Protein AF-A0A455U2W7-F1 (afdb_monomer)

Organism: NCBI:txid115553

Mean predicted aligned error: 13.57 Å

pLDDT: mean 71.8, std 18.6, range [34.0, 97.88]

Secondary structure (DSSP, 8-state):
-------S-SSSSSS-HHHHHHHHH---TTTHHHHHHHHHHHHHH-TT--HHHHHHHTT----S-PPPHHHHHHHHHHHHHHHHHHHTTT-HHHHHHHHT--HHHHHHHHHHHT--SGGGTSS---

Nearest PDB structures (foldseek):
  5ds9-assembly1_A  TM=7.304E-01  e=3.162E-01  Escherichia coli K-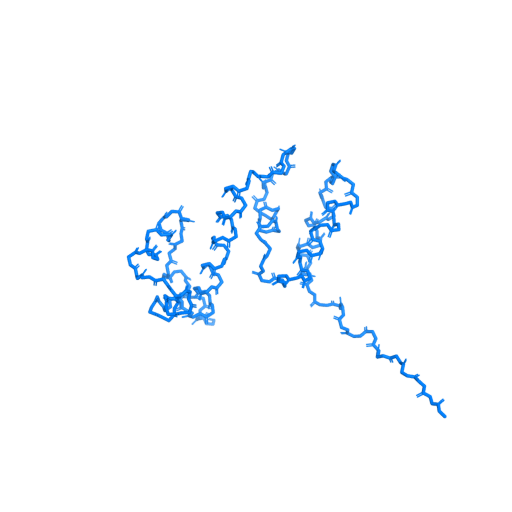12
  5ds9-assembly1_B  TM=7.246E-01  e=4.616E-01  Escherichia coli K-12
  2m8g-assembly1_X  TM=7.605E-01  e=6.737E-01  Aquifex aeolicus VF5
  6m10-assembly3_D  TM=7.295E-01  e=1.038E+00  Pseudomonas aeruginosa PAO1
  6m10-assembly1_A  TM=6.510E-01  e=1.599E+00  Pseudomonas aeruginosa PAO1

Solvent-accessible surface area (backbone atoms only — not comparable to full-atom values): 7839 Å² total; per-residue (Å²): 140,86,84,87,79,87,77,93,76,88,80,86,81,71,76,55,75,68,58,52,50,54,63,70,72,52,83,57,92,70,45,73,61,50,57,46,54,51,50,52,46,40,69,75,56,32,84,86,56,44,53,63,57,51,40,52,74,70,65,50,76,85,80,83,64,82,68,52,70,72,54,48,53,50,42,49,49,46,45,55,51,53,50,37,30,54,76,46,46,26,39,60,72,57,33,28,61,72,73,73,45,58,65,67,62,50,53,55,49,28,62,74,66,75,53,63,52,65,68,33,50,65,80,76,68,137

Sequence (126 aa):
MPSSLPTAAGWKLLLDSPAIAALLAHDWPGNVRELRNLAERYVLLGAAFDYRLDALLEGANADTEEPTLPRQVELFEKSLISQSLARYHGRVTDVCRHLGIPRKTFYDKLKKHGLNADDYRHSSEP

Structure (mmCIF, N/CA/C/O backbone):
data_AF-A0A455U2W7-F1
#
_entry.id   AF-A0A455U2W7-F1
#
loop_
_atom_site.group_PDB
_atom_site.id
_atom_site.type_symbol
_atom_site.label_atom_id
_atom_site.label_alt_id
_atom_site.label_comp_id
_atom_site.label_asym_id
_atom_site.label_entity_id
_atom_site.label_seq_id
_atom_site.pdbx_PDB_ins_code
_atom_site.Cartn_x
_atom_site.Cartn_y
_atom_site.Cartn_z
_atom_site.occupancy
_atom_site.B_iso_or_equiv
_atom_site.auth_seq_id
_atom_site.auth_comp_id
_atom_site.auth_asym_id
_atom_site.auth_atom_id
_atom_site.pdbx_PDB_model_num
ATOM 1 N N . MET A 1 1 ? 25.877 -46.424 3.056 1.00 41.41 1 MET A N 1
ATOM 2 C CA . MET A 1 1 ? 25.763 -44.961 3.226 1.00 41.41 1 MET A CA 1
ATOM 3 C C . MET A 1 1 ? 25.307 -44.352 1.909 1.00 41.41 1 MET A C 1
ATOM 5 O O . MET A 1 1 ? 26.137 -44.273 1.014 1.00 41.41 1 MET A O 1
ATOM 9 N N . PRO A 1 2 ? 24.031 -43.975 1.732 1.00 41.41 2 PRO A N 1
ATOM 10 C CA . PRO A 1 2 ? 23.639 -43.126 0.616 1.00 41.41 2 PRO A CA 1
ATOM 11 C C . PRO A 1 2 ? 23.319 -41.711 1.114 1.00 41.41 2 PRO A C 1
ATOM 13 O O . PRO A 1 2 ? 22.423 -41.510 1.931 1.00 41.41 2 PRO A O 1
ATOM 16 N N . SER A 1 3 ? 24.106 -40.752 0.628 1.00 44.91 3 SER A N 1
ATOM 17 C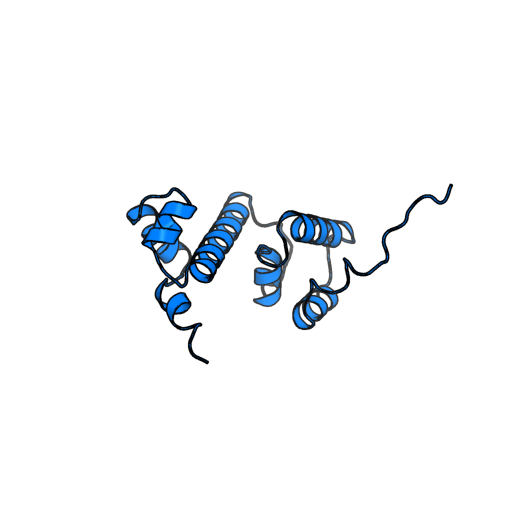 CA . SER A 1 3 ? 23.902 -39.313 0.795 1.00 44.91 3 SER A CA 1
ATOM 18 C C . SER A 1 3 ? 22.825 -38.807 -0.167 1.00 44.91 3 SER A C 1
ATOM 20 O O . SER A 1 3 ? 22.740 -39.250 -1.311 1.00 44.91 3 SER A O 1
ATOM 22 N N . SER A 1 4 ? 22.035 -37.865 0.338 1.00 53.34 4 SER A N 1
ATOM 23 C CA . SER A 1 4 ? 20.885 -37.176 -0.243 1.00 53.34 4 SER A CA 1
ATOM 24 C C . SER A 1 4 ? 21.115 -36.473 -1.581 1.00 53.34 4 SER A C 1
ATOM 26 O O . SER A 1 4 ? 22.148 -35.839 -1.772 1.00 53.34 4 SER A O 1
ATOM 28 N N . LEU A 1 5 ? 20.048 -36.410 -2.386 1.00 43.69 5 LEU A N 1
ATOM 29 C CA . LEU A 1 5 ? 19.589 -35.184 -3.053 1.00 43.69 5 LEU A CA 1
ATOM 30 C C . LEU A 1 5 ? 18.044 -35.164 -3.029 1.00 43.69 5 LEU A C 1
ATOM 32 O O . LEU A 1 5 ? 17.438 -36.185 -3.356 1.00 43.69 5 LEU A O 1
ATOM 36 N N . PRO A 1 6 ? 17.381 -34.057 -2.641 1.00 43.28 6 PRO A N 1
ATOM 37 C CA . PRO A 1 6 ? 15.933 -33.953 -2.740 1.00 43.28 6 PRO A CA 1
ATOM 38 C C . PRO A 1 6 ? 15.521 -33.684 -4.194 1.00 43.28 6 PRO A C 1
ATOM 40 O O . PRO A 1 6 ? 16.048 -32.801 -4.870 1.00 43.28 6 PRO A O 1
ATOM 43 N N . THR A 1 7 ? 14.574 -34.490 -4.662 1.00 45.81 7 THR A N 1
ATOM 44 C CA . THR A 1 7 ? 13.985 -34.483 -6.001 1.00 45.81 7 THR A CA 1
ATOM 45 C C . THR A 1 7 ? 13.421 -33.114 -6.388 1.00 45.81 7 THR A C 1
ATOM 47 O O . THR A 1 7 ? 12.747 -32.444 -5.609 1.00 45.81 7 THR A O 1
ATOM 50 N N . ALA A 1 8 ? 13.687 -32.746 -7.640 1.00 43.50 8 ALA A N 1
ATOM 51 C CA . ALA A 1 8 ? 13.419 -31.498 -8.348 1.00 43.50 8 ALA A CA 1
ATOM 52 C C . ALA A 1 8 ? 11.930 -31.081 -8.484 1.00 43.50 8 ALA A C 1
ATOM 54 O O . ALA A 1 8 ? 11.484 -30.749 -9.579 1.00 43.50 8 ALA A O 1
ATOM 55 N N . ALA A 1 9 ? 11.158 -31.058 -7.395 1.00 45.03 9 ALA A N 1
ATOM 56 C CA . ALA A 1 9 ? 9.741 -30.666 -7.389 1.00 45.03 9 ALA A CA 1
ATOM 57 C C . ALA A 1 9 ? 9.470 -29.257 -6.809 1.00 45.03 9 ALA A C 1
ATOM 59 O O . ALA A 1 9 ? 8.318 -28.847 -6.731 1.00 45.03 9 ALA A O 1
ATOM 60 N N . GLY A 1 10 ? 10.505 -28.507 -6.409 1.00 41.94 10 GLY A N 1
ATOM 61 C CA . GLY A 1 10 ? 10.351 -27.243 -5.665 1.00 41.94 10 GLY A CA 1
ATOM 62 C C . GLY A 1 10 ? 10.401 -25.937 -6.471 1.00 41.94 10 GLY A C 1
ATOM 63 O O . GLY A 1 10 ? 10.238 -24.877 -5.885 1.00 41.94 10 GLY A O 1
ATOM 64 N N . TRP A 1 11 ? 10.644 -25.978 -7.784 1.00 43.91 11 TRP A N 1
ATOM 65 C CA . TRP A 1 11 ? 10.907 -24.776 -8.603 1.00 43.91 11 TRP A CA 1
ATOM 66 C C . TRP A 1 11 ? 9.926 -24.590 -9.769 1.00 43.91 11 TRP A C 1
ATOM 68 O O . TRP A 1 11 ? 10.048 -23.640 -10.534 1.00 43.91 11 TRP A O 1
ATOM 78 N N . LYS A 1 12 ? 8.944 -25.490 -9.922 1.00 44.62 12 LYS A N 1
ATOM 79 C CA . LYS A 1 12 ? 8.099 -25.549 -11.125 1.00 44.62 12 LYS A CA 1
ATOM 80 C C . LYS A 1 12 ? 6.890 -24.600 -11.119 1.00 44.62 12 LYS A C 1
ATOM 82 O O . LYS A 1 12 ? 6.238 -24.474 -12.146 1.00 44.62 12 LYS A O 1
ATOM 87 N N . LEU A 1 13 ? 6.560 -23.943 -10.011 1.00 52.69 13 LEU A N 1
ATOM 88 C CA . LEU A 1 13 ? 5.286 -23.225 -9.870 1.00 52.69 13 LEU A CA 1
ATOM 89 C C . LEU A 1 13 ? 5.470 -21.939 -9.075 1.00 52.69 13 LEU A C 1
ATOM 91 O O . LEU A 1 13 ? 5.198 -21.907 -7.881 1.00 52.69 13 LEU A O 1
ATOM 95 N N . LEU A 1 14 ? 5.967 -20.895 -9.724 1.00 54.03 14 LEU A N 1
ATOM 96 C CA . LEU A 1 14 ? 6.039 -19.577 -9.095 1.00 54.03 14 LEU A CA 1
ATOM 97 C C . LEU A 1 14 ? 5.644 -18.473 -10.089 1.00 54.03 14 LEU A C 1
ATOM 99 O O . LEU A 1 14 ? 4.881 -17.581 -9.736 1.00 54.03 14 LEU A O 1
ATOM 103 N N . LEU A 1 15 ? 6.063 -18.570 -11.352 1.00 56.38 15 LEU A N 1
ATOM 104 C CA . LEU A 1 15 ? 5.690 -17.603 -12.387 1.00 56.38 15 LEU A CA 1
ATOM 105 C C . LEU A 1 15 ? 4.537 -18.144 -13.240 1.00 56.38 15 LEU A C 1
ATOM 107 O O . LEU A 1 15 ? 4.708 -19.128 -13.961 1.00 56.38 15 LEU A O 1
ATOM 111 N N . ASP A 1 16 ? 3.378 -17.494 -13.175 1.00 62.72 16 ASP A N 1
ATOM 112 C CA . ASP A 1 16 ? 2.254 -17.795 -14.062 1.00 62.72 16 ASP A CA 1
ATOM 113 C C . ASP A 1 16 ? 2.594 -17.409 -15.517 1.00 62.72 16 ASP A C 1
ATOM 115 O O . ASP A 1 16 ? 3.416 -16.526 -15.778 1.00 62.72 16 ASP A O 1
ATOM 119 N N . SER A 1 17 ? 1.935 -18.044 -16.494 1.00 65.38 17 SER A N 1
ATOM 120 C CA . SER A 1 17 ? 2.167 -17.814 -17.933 1.00 65.38 17 SER A CA 1
ATOM 121 C C . SER A 1 17 ? 2.237 -16.336 -18.385 1.00 65.38 17 SER A C 1
ATOM 123 O O . SER A 1 17 ? 3.078 -16.049 -19.241 1.00 65.38 17 SER A O 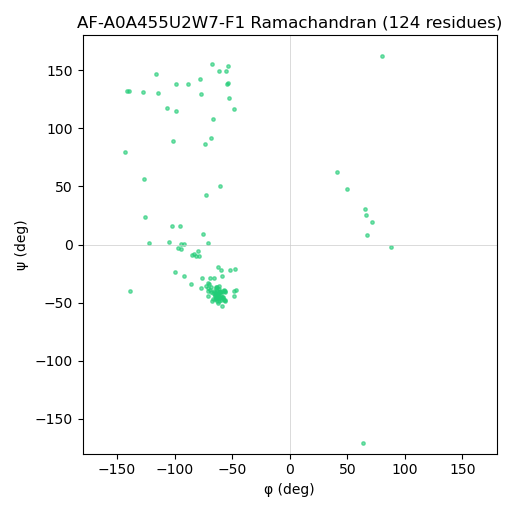1
ATOM 125 N N . PRO A 1 18 ? 1.421 -15.386 -17.873 1.00 64.50 18 PRO A N 1
ATOM 126 C CA . PRO A 1 18 ? 1.531 -13.976 -18.262 1.00 64.50 18 PRO A CA 1
ATOM 127 C C . PRO A 1 18 ? 2.803 -13.295 -17.737 1.00 64.50 18 PRO A C 1
ATOM 129 O O . PRO A 1 18 ? 3.387 -12.477 -18.445 1.00 64.50 18 PRO A O 1
ATOM 132 N N . ALA A 1 19 ? 3.284 -13.667 -16.546 1.00 64.75 19 ALA A N 1
ATOM 133 C CA . ALA A 1 19 ? 4.532 -13.136 -15.999 1.00 64.75 19 ALA A CA 1
ATOM 134 C C . ALA A 1 19 ? 5.732 -13.581 -16.847 1.00 64.75 19 ALA A C 1
ATOM 136 O O . ALA A 1 19 ? 6.615 -12.783 -17.151 1.00 64.75 19 ALA A O 1
ATOM 137 N N . ILE A 1 20 ? 5.730 -14.838 -17.301 1.00 71.75 20 ILE A N 1
ATOM 138 C CA . ILE A 1 20 ? 6.763 -15.358 -18.208 1.00 71.75 20 ILE A CA 1
ATOM 139 C C . ILE A 1 20 ? 6.740 -14.605 -19.544 1.00 71.75 20 ILE A C 1
ATOM 141 O O . ILE A 1 20 ? 7.796 -14.227 -20.046 1.00 71.75 20 ILE A O 1
ATOM 145 N N . ALA A 1 21 ? 5.557 -14.352 -20.108 1.00 70.44 21 ALA A N 1
ATOM 146 C CA . ALA A 1 21 ? 5.427 -13.606 -21.358 1.00 70.44 21 ALA A CA 1
ATOM 147 C C . ALA A 1 21 ? 5.962 -12.168 -21.234 1.00 70.44 21 ALA A C 1
ATOM 149 O O . ALA A 1 21 ? 6.684 -11.715 -22.119 1.00 70.44 21 ALA A O 1
ATOM 150 N N . ALA A 1 22 ? 5.680 -11.483 -20.121 1.00 69.38 22 ALA A N 1
ATOM 151 C CA . ALA A 1 22 ? 6.199 -10.142 -19.851 1.00 69.38 22 ALA A CA 1
ATOM 152 C C . ALA A 1 22 ? 7.731 -10.125 -19.696 1.00 69.38 22 ALA A C 1
ATOM 154 O O . ALA A 1 22 ? 8.395 -9.250 -20.244 1.00 69.38 22 ALA A O 1
ATOM 155 N N . LE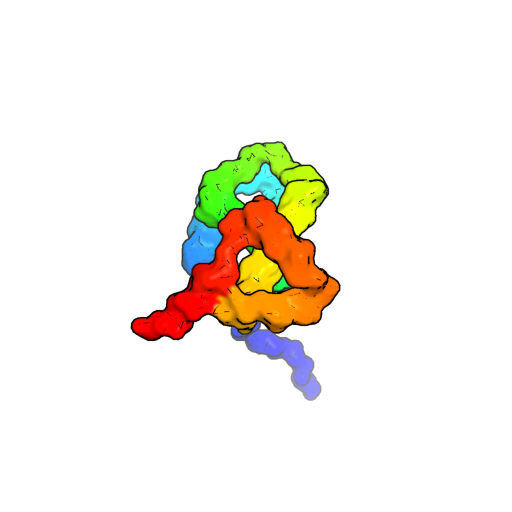U A 1 23 ? 8.308 -11.123 -19.014 1.00 71.31 23 LEU A N 1
ATOM 156 C CA . LEU A 1 23 ? 9.764 -11.262 -18.878 1.00 71.31 23 LEU A CA 1
ATOM 157 C C . LEU A 1 23 ? 10.455 -11.520 -20.226 1.00 71.31 23 LEU A C 1
ATOM 159 O O . LEU A 1 23 ? 11.557 -11.024 -20.451 1.00 71.31 23 LEU A O 1
ATOM 163 N N . LEU A 1 24 ? 9.827 -12.299 -21.113 1.00 74.56 24 LEU A N 1
ATOM 164 C CA . LEU A 1 24 ? 10.358 -12.609 -22.445 1.00 74.56 24 LEU A CA 1
ATOM 165 C C . LEU A 1 24 ? 10.212 -11.450 -23.437 1.00 74.56 24 LEU A C 1
ATOM 167 O O . LEU A 1 24 ? 11.014 -11.348 -24.359 1.00 74.56 24 LEU A O 1
ATOM 171 N N . ALA A 1 25 ? 9.194 -10.606 -23.267 1.00 71.75 25 ALA A N 1
ATOM 172 C CA . ALA A 1 25 ? 8.932 -9.456 -24.130 1.00 71.75 25 ALA A CA 1
ATOM 173 C C . ALA A 1 25 ? 9.765 -8.214 -23.768 1.00 71.75 25 ALA A C 1
ATOM 175 O O . ALA A 1 25 ? 9.718 -7.225 -24.493 1.00 71.75 25 ALA A O 1
ATOM 176 N N . HIS A 1 26 ? 10.492 -8.240 -22.648 1.00 66.31 26 HIS A N 1
ATOM 177 C CA . HIS A 1 26 ? 11.301 -7.113 -22.202 1.00 66.31 26 HIS A CA 1
ATOM 178 C C . HIS A 1 26 ? 12.718 -7.157 -22.793 1.00 66.31 26 HIS A C 1
ATOM 180 O O . HIS A 1 26 ? 13.350 -8.211 -22.816 1.00 66.31 26 HIS A O 1
ATOM 186 N N . ASP A 1 27 ? 13.238 -6.004 -23.226 1.00 61.31 27 ASP A N 1
ATOM 187 C CA . ASP A 1 27 ? 14.526 -5.902 -23.932 1.00 61.31 27 ASP A CA 1
ATOM 188 C C . ASP A 1 27 ? 15.764 -5.948 -23.013 1.00 61.31 27 ASP A C 1
ATOM 190 O O . ASP A 1 27 ? 16.892 -5.990 -23.503 1.00 61.31 27 ASP A O 1
ATOM 194 N N . TRP A 1 28 ? 15.574 -5.960 -21.687 1.00 68.25 28 TRP A N 1
ATOM 195 C CA . TRP A 1 28 ? 16.630 -6.056 -20.660 1.00 68.25 28 TRP A CA 1
ATOM 196 C C . TRP A 1 28 ? 17.885 -5.217 -20.966 1.00 68.25 28 TRP A C 1
ATOM 198 O O . TRP A 1 28 ? 18.990 -5.765 -21.102 1.00 68.25 28 TRP A O 1
ATOM 208 N N . PRO A 1 29 ? 17.752 -3.883 -21.049 1.00 58.50 29 PRO A N 1
ATOM 209 C CA . PRO A 1 29 ? 18.845 -3.003 -21.457 1.00 58.50 29 PRO A CA 1
ATOM 210 C C . PRO A 1 29 ? 20.079 -3.097 -20.536 1.00 58.50 29 PRO A C 1
ATOM 212 O O . PRO A 1 29 ? 21.193 -2.810 -20.979 1.00 58.50 29 PRO A O 1
ATOM 215 N N . GLY A 1 30 ? 19.924 -3.552 -19.282 1.00 60.72 30 GLY A N 1
ATOM 216 C CA . GLY A 1 30 ? 21.014 -3.759 -18.318 1.00 60.72 30 GLY A CA 1
ATOM 217 C C . GLY A 1 30 ? 21.603 -5.180 -18.225 1.00 60.72 30 GLY A C 1
ATOM 218 O O . GLY A 1 30 ? 22.328 -5.464 -17.262 1.00 60.72 30 GLY A O 1
ATOM 219 N N . ASN A 1 31 ? 21.359 -6.068 -19.203 1.00 69.94 31 ASN A N 1
ATOM 220 C CA . ASN A 1 31 ? 21.830 -7.470 -19.249 1.00 69.94 31 ASN A CA 1
ATOM 221 C C . ASN A 1 31 ? 21.272 -8.383 -18.123 1.00 69.94 31 ASN A C 1
ATOM 223 O O . ASN A 1 31 ? 20.436 -8.003 -17.306 1.00 69.94 31 ASN A O 1
ATOM 227 N N . VAL A 1 32 ? 21.818 -9.609 -18.024 1.00 69.75 32 VAL A N 1
ATOM 228 C CA . VAL A 1 32 ? 21.550 -10.660 -17.007 1.00 69.75 32 VAL A CA 1
ATOM 229 C C . VAL A 1 32 ? 21.570 -10.149 -15.558 1.00 69.75 32 VAL A C 1
ATOM 231 O O . VAL A 1 32 ? 21.006 -10.780 -14.667 1.00 69.75 32 VAL A O 1
ATOM 234 N N . ARG A 1 33 ? 22.214 -9.009 -15.287 1.00 67.81 33 ARG A N 1
ATOM 235 C CA . ARG A 1 33 ? 22.251 -8.402 -13.955 1.00 67.81 33 ARG A CA 1
ATOM 236 C C . ARG A 1 33 ? 20.881 -7.867 -13.525 1.00 67.81 33 ARG A C 1
ATOM 238 O O . ARG A 1 33 ? 20.547 -8.013 -12.354 1.00 67.81 33 ARG A O 1
ATOM 245 N N . GLU A 1 34 ? 20.088 -7.312 -14.435 1.00 68.94 34 GLU A N 1
ATOM 246 C CA . GLU A 1 34 ? 18.719 -6.871 -14.132 1.00 68.94 34 GLU A CA 1
ATOM 247 C C . GLU A 1 34 ? 17.785 -8.054 -13.911 1.00 68.94 34 GLU A C 1
ATOM 249 O O . GLU A 1 34 ? 17.066 -8.082 -12.914 1.00 68.94 34 GLU A O 1
ATOM 254 N N . LEU A 1 35 ? 17.879 -9.074 -14.770 1.00 71.94 35 LEU A N 1
ATOM 255 C CA . LEU A 1 35 ? 17.135 -10.320 -14.601 1.00 71.94 35 LEU A CA 1
ATOM 256 C C . LEU A 1 35 ? 17.492 -11.006 -13.277 1.00 71.94 35 LEU A C 1
ATOM 258 O O . LEU A 1 35 ? 16.607 -11.462 -12.562 1.00 71.94 35 LEU A O 1
ATOM 262 N N . ARG A 1 36 ? 18.780 -11.041 -12.912 1.00 68.81 36 ARG A N 1
ATOM 263 C CA . ARG A 1 36 ? 19.236 -11.574 -11.624 1.00 68.81 36 ARG A CA 1
ATOM 264 C C . ARG A 1 36 ? 18.707 -10.749 -10.460 1.00 68.81 36 ARG A C 1
ATOM 266 O O . ARG A 1 36 ? 18.195 -11.340 -9.526 1.00 68.81 36 ARG A O 1
ATOM 273 N N . ASN A 1 37 ? 18.789 -9.421 -10.505 1.00 69.62 37 ASN A N 1
ATOM 274 C CA . ASN A 1 37 ? 18.268 -8.574 -9.429 1.00 69.62 37 ASN A CA 1
ATOM 275 C C . ASN A 1 37 ? 16.752 -8.759 -9.252 1.00 69.62 37 ASN A C 1
ATOM 277 O O . ASN A 1 37 ? 16.261 -8.767 -8.124 1.00 69.62 37 ASN A O 1
ATOM 281 N N . LEU A 1 38 ? 16.013 -8.912 -10.355 1.00 70.31 38 LEU A N 1
ATOM 282 C CA . LEU A 1 38 ? 14.585 -9.210 -10.334 1.00 70.31 38 LEU A CA 1
ATOM 283 C C . LEU A 1 38 ? 14.325 -10.608 -9.760 1.00 70.31 38 LEU A C 1
ATOM 285 O O . LEU A 1 38 ? 13.526 -10.739 -8.844 1.00 70.31 38 LEU A O 1
ATOM 289 N N . ALA A 1 39 ? 15.061 -11.629 -10.203 1.00 69.50 39 ALA A N 1
ATOM 290 C CA . ALA A 1 39 ? 14.944 -12.995 -9.693 1.00 69.50 39 ALA A CA 1
ATOM 291 C C . ALA A 1 39 ? 15.340 -13.122 -8.209 1.00 69.50 39 ALA A C 1
ATOM 293 O O . ALA A 1 39 ? 14.656 -13.797 -7.447 1.00 69.50 39 ALA A O 1
ATOM 294 N N . GLU A 1 40 ? 16.410 -12.457 -7.771 1.00 64.75 40 GLU A N 1
ATOM 295 C CA . GLU A 1 40 ? 16.845 -12.413 -6.371 1.00 64.75 40 GLU A CA 1
ATOM 296 C C . GLU A 1 40 ? 15.764 -11.787 -5.494 1.00 64.75 40 GLU A C 1
ATOM 298 O O . GLU A 1 40 ? 15.410 -12.342 -4.457 1.00 64.75 40 GLU A O 1
ATOM 303 N N . ARG A 1 41 ? 15.182 -10.665 -5.930 1.00 62.12 41 ARG A N 1
ATOM 304 C CA . ARG 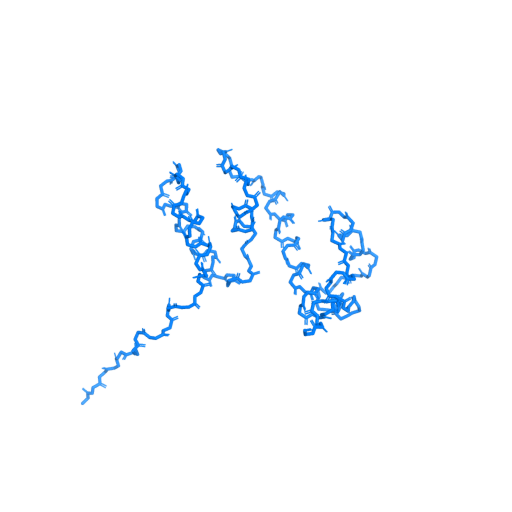A 1 41 ? 14.066 -10.031 -5.218 1.00 62.12 41 ARG A CA 1
ATOM 305 C C . ARG A 1 41 ? 12.849 -10.935 -5.213 1.00 62.12 41 ARG A C 1
ATOM 307 O O . ARG A 1 41 ? 12.297 -11.161 -4.151 1.00 62.12 41 ARG A O 1
ATOM 314 N N . TYR A 1 42 ? 12.491 -11.516 -6.347 1.00 65.88 42 TYR A N 1
ATOM 315 C CA . TYR A 1 42 ? 11.377 -12.444 -6.467 1.00 65.88 42 TYR A CA 1
ATOM 316 C C . TYR A 1 42 ? 11.505 -13.644 -5.513 1.00 65.88 42 TYR A C 1
ATOM 318 O O . TYR A 1 42 ? 10.537 -14.037 -4.867 1.00 65.88 42 TYR A O 1
ATOM 326 N N . VAL A 1 43 ? 12.713 -14.190 -5.353 1.00 60.06 43 VAL A N 1
ATOM 327 C CA . VAL A 1 43 ? 12.996 -15.271 -4.396 1.00 60.06 43 VAL A CA 1
ATOM 328 C C . VAL A 1 43 ? 12.947 -14.782 -2.943 1.00 60.06 43 VAL A C 1
ATOM 330 O O . VAL A 1 43 ? 12.431 -15.493 -2.085 1.00 60.06 43 VAL A O 1
ATOM 333 N N . LEU A 1 44 ? 13.464 -13.584 -2.651 1.00 54.66 44 LEU A N 1
ATOM 334 C CA . LEU A 1 44 ? 13.501 -13.018 -1.294 1.00 54.66 44 LEU A CA 1
ATOM 335 C C . LEU A 1 44 ? 12.129 -12.552 -0.793 1.00 54.66 44 LEU A C 1
ATOM 337 O O . LEU A 1 44 ? 11.842 -12.641 0.398 1.00 54.66 44 LEU A O 1
ATOM 341 N N . LEU A 1 45 ? 11.311 -12.015 -1.690 1.00 57.31 45 LEU A N 1
ATOM 342 C CA . LEU A 1 45 ? 10.028 -11.390 -1.387 1.00 57.31 45 LEU A CA 1
ATOM 343 C C . LEU A 1 45 ? 8.854 -12.354 -1.668 1.00 57.31 45 LEU A C 1
ATOM 345 O O . LEU A 1 45 ? 7.816 -12.258 -1.020 1.00 57.31 45 LEU A O 1
ATOM 349 N N . GLY A 1 46 ? 9.034 -13.348 -2.543 1.00 53.62 46 GLY A N 1
ATOM 350 C CA . GLY A 1 46 ? 7.992 -14.277 -2.987 1.00 53.62 46 GLY A CA 1
ATOM 351 C C . GLY A 1 46 ? 7.084 -13.670 -4.064 1.00 53.62 46 GLY A C 1
ATOM 352 O O . GLY A 1 46 ? 7.006 -12.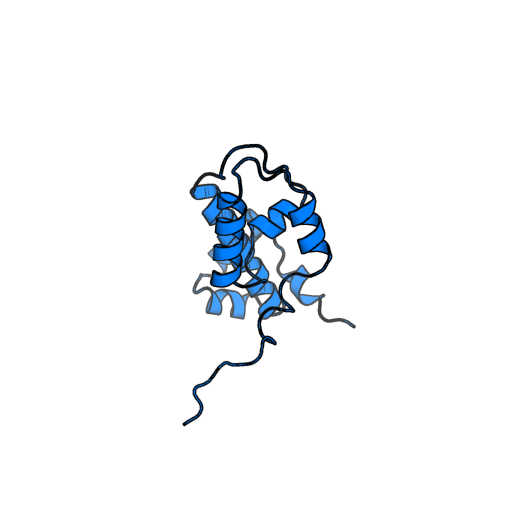452 -4.211 1.00 53.62 46 GLY A O 1
ATOM 353 N N . ALA A 1 47 ? 6.353 -14.522 -4.796 1.00 51.22 47 ALA A N 1
ATOM 354 C CA . ALA A 1 47 ? 5.475 -14.137 -5.916 1.00 51.22 47 ALA A CA 1
ATOM 355 C C . ALA A 1 47 ? 4.460 -13.022 -5.603 1.00 51.22 47 ALA A C 1
ATOM 357 O O . ALA A 1 47 ? 3.982 -12.351 -6.509 1.00 51.22 47 ALA A O 1
ATOM 358 N N . ALA A 1 48 ? 4.132 -12.823 -4.326 1.00 51.84 48 ALA A N 1
ATOM 359 C CA . ALA A 1 48 ? 3.173 -11.821 -3.874 1.00 51.84 48 ALA A CA 1
ATOM 360 C C . ALA A 1 48 ? 3.751 -10.396 -3.761 1.00 51.84 48 ALA A C 1
ATOM 362 O O . ALA A 1 48 ? 2.993 -9.460 -3.534 1.00 51.84 48 ALA A O 1
ATOM 363 N N . PHE A 1 49 ? 5.069 -10.211 -3.882 1.00 54.19 49 PHE A N 1
ATOM 364 C CA . PHE A 1 49 ? 5.754 -8.996 -3.427 1.00 54.19 49 PHE A CA 1
ATOM 365 C C . PHE A 1 49 ? 6.607 -8.301 -4.502 1.00 54.19 49 PHE A C 1
ATOM 367 O O . PHE A 1 49 ? 7.534 -7.556 -4.171 1.00 54.19 49 PHE A O 1
ATOM 374 N N . ASP A 1 50 ? 6.314 -8.496 -5.787 1.00 58.28 50 ASP A N 1
ATOM 375 C CA . ASP A 1 50 ? 7.091 -7.846 -6.842 1.00 58.28 50 ASP A CA 1
ATOM 376 C C . ASP A 1 50 ? 6.379 -6.625 -7.440 1.00 58.28 50 ASP A C 1
ATOM 378 O O . ASP A 1 50 ? 5.683 -6.693 -8.447 1.00 58.28 50 ASP A O 1
ATOM 382 N N . TYR A 1 51 ? 6.627 -5.463 -6.836 1.00 59.22 51 TYR A N 1
ATOM 383 C CA . TYR A 1 51 ? 6.173 -4.170 -7.353 1.00 59.22 51 TYR A CA 1
ATOM 384 C C . TYR A 1 51 ? 6.774 -3.817 -8.730 1.00 59.22 51 TYR A C 1
ATOM 386 O O . TYR A 1 51 ? 6.260 -2.925 -9.405 1.00 59.22 51 TYR A O 1
ATOM 394 N N . ARG A 1 52 ? 7.885 -4.454 -9.139 1.00 58.00 52 ARG A N 1
ATOM 395 C CA . ARG A 1 52 ? 8.494 -4.272 -10.469 1.00 58.00 52 ARG A CA 1
ATOM 396 C C . ARG A 1 52 ? 7.849 -5.194 -11.489 1.00 58.00 52 ARG A C 1
ATOM 398 O O . ARG A 1 52 ? 7.703 -4.759 -12.623 1.00 58.00 52 ARG A O 1
ATOM 405 N N . LEU A 1 53 ? 7.431 -6.398 -11.100 1.00 61.06 53 LEU A N 1
ATOM 406 C CA . LEU A 1 53 ? 6.594 -7.247 -11.948 1.00 61.06 53 LEU A CA 1
ATOM 407 C C . LEU A 1 53 ? 5.233 -6.593 -12.183 1.00 61.06 53 LEU A C 1
ATOM 409 O O . LEU A 1 53 ? 4.816 -6.516 -13.330 1.00 61.06 53 LEU A O 1
ATOM 413 N N . ASP A 1 54 ? 4.598 -6.039 -11.146 1.00 59.34 54 ASP A N 1
ATOM 414 C CA . ASP A 1 54 ? 3.366 -5.254 -11.306 1.00 59.34 54 ASP A CA 1
ATOM 415 C C . ASP A 1 54 ? 3.592 -4.060 -12.249 1.00 59.34 54 ASP A C 1
ATOM 417 O O . ASP A 1 54 ? 2.827 -3.862 -13.185 1.00 59.34 54 ASP A O 1
ATOM 421 N N . ALA A 1 55 ? 4.689 -3.310 -12.083 1.00 61.81 55 ALA A N 1
ATOM 422 C CA . ALA A 1 55 ? 5.022 -2.198 -12.979 1.00 61.81 55 ALA A CA 1
ATOM 423 C C . ALA A 1 55 ? 5.305 -2.647 -14.429 1.00 61.81 55 ALA A C 1
ATOM 425 O O . ALA A 1 55 ? 4.936 -1.949 -15.373 1.00 61.81 55 ALA A O 1
ATOM 426 N N . LEU A 1 56 ? 5.942 -3.808 -14.612 1.00 61.59 56 LEU A N 1
ATOM 427 C CA . LEU A 1 56 ? 6.209 -4.412 -15.919 1.00 61.59 56 LEU A CA 1
ATOM 428 C C . LEU A 1 56 ? 4.908 -4.901 -16.582 1.00 61.59 56 LEU A C 1
ATOM 430 O O . LEU A 1 56 ? 4.726 -4.721 -17.783 1.00 61.59 56 LEU A O 1
ATOM 434 N N . LEU A 1 57 ? 3.986 -5.479 -15.804 1.00 58.84 57 LEU A N 1
ATOM 435 C CA . LEU A 1 57 ? 2.662 -5.926 -16.254 1.00 58.84 57 LEU A CA 1
ATOM 436 C C . LEU A 1 57 ? 1.719 -4.753 -16.562 1.00 58.84 57 LEU A C 1
ATOM 438 O O . LEU A 1 57 ? 0.917 -4.848 -17.488 1.00 58.84 57 LEU A O 1
ATOM 442 N N . GLU A 1 58 ? 1.836 -3.635 -15.840 1.00 59.19 58 GLU A N 1
ATOM 443 C CA . GLU A 1 58 ? 1.107 -2.383 -16.100 1.00 59.19 58 GLU A CA 1
ATOM 444 C C . GLU A 1 58 ? 1.602 -1.649 -17.368 1.00 59.19 58 GLU A C 1
ATOM 446 O O . GLU A 1 58 ? 1.075 -0.590 -17.713 1.00 59.19 58 GLU A O 1
ATOM 451 N N . GLY A 1 59 ? 2.584 -2.198 -18.097 1.00 47.44 59 GLY A N 1
ATOM 452 C CA . GLY A 1 59 ? 3.067 -1.631 -19.358 1.00 47.44 59 GLY A CA 1
ATOM 453 C C . GLY A 1 59 ? 3.873 -0.347 -19.178 1.00 47.44 59 GLY A C 1
ATOM 454 O O . GLY A 1 59 ? 4.028 0.423 -20.127 1.00 47.44 59 GLY A O 1
ATOM 455 N N . ALA A 1 60 ? 4.393 -0.093 -17.973 1.00 52.16 60 ALA A N 1
ATOM 456 C CA . ALA A 1 60 ? 5.380 0.952 -17.794 1.00 52.16 60 ALA A CA 1
ATOM 457 C C . ALA A 1 60 ? 6.642 0.513 -18.538 1.00 52.16 60 ALA A C 1
ATOM 459 O O . ALA A 1 60 ? 7.334 -0.408 -18.099 1.00 52.16 60 ALA A O 1
ATOM 460 N N . ASN A 1 61 ? 6.935 1.162 -19.670 1.00 45.38 61 ASN A N 1
ATOM 461 C CA . ASN A 1 61 ? 8.242 1.048 -20.298 1.00 45.38 61 ASN A CA 1
ATOM 462 C C . ASN A 1 61 ? 9.278 1.269 -19.198 1.00 45.38 61 ASN A C 1
ATOM 464 O O . ASN A 1 61 ? 9.336 2.346 -18.596 1.00 45.38 61 ASN A O 1
ATOM 468 N N . ALA A 1 62 ? 10.087 0.248 -18.923 1.00 47.34 62 ALA A N 1
ATOM 469 C CA . ALA A 1 62 ? 11.244 0.366 -18.049 1.00 47.34 62 ALA A CA 1
ATOM 470 C C . ALA A 1 62 ? 12.356 1.155 -18.766 1.00 47.34 62 ALA A C 1
ATOM 472 O O . ALA A 1 62 ? 13.522 0.771 -18.736 1.00 47.34 62 ALA A O 1
ATOM 473 N N . ASP A 1 63 ? 11.982 2.239 -19.447 1.00 41.81 63 ASP A N 1
ATOM 474 C CA . ASP A 1 63 ? 12.888 3.147 -20.116 1.00 41.81 63 ASP A CA 1
ATOM 475 C C . ASP A 1 63 ? 13.695 3.884 -19.037 1.00 41.81 63 ASP A C 1
ATOM 477 O O . ASP A 1 63 ? 13.348 4.945 -18.526 1.00 41.81 63 ASP A O 1
ATOM 481 N N . THR A 1 64 ? 14.830 3.255 -18.748 1.00 47.50 64 THR A N 1
ATOM 482 C CA . THR A 1 64 ? 16.176 3.834 -18.651 1.00 47.50 64 THR A CA 1
ATOM 483 C C . THR A 1 64 ? 16.665 4.421 -17.331 1.00 47.50 64 THR A C 1
ATOM 485 O O . THR A 1 64 ? 17.850 4.723 -17.251 1.00 47.50 64 THR A O 1
ATOM 488 N N . GLU A 1 65 ? 15.889 4.476 -16.250 1.00 54.25 65 GLU A N 1
ATOM 489 C CA . GLU A 1 65 ? 16.470 4.777 -14.930 1.00 54.25 65 GLU A CA 1
ATOM 490 C C . GLU A 1 65 ? 15.847 3.918 -13.832 1.00 54.25 65 GLU A C 1
ATOM 492 O O . GLU A 1 65 ? 14.624 3.786 -13.725 1.00 54.25 65 GLU A O 1
ATOM 497 N N . GLU A 1 66 ? 16.694 3.310 -12.990 1.00 60.53 66 GLU A N 1
ATOM 498 C CA . GLU A 1 66 ? 16.208 2.732 -11.741 1.00 60.53 66 GLU A CA 1
ATOM 499 C C . GLU A 1 66 ? 15.421 3.821 -10.998 1.00 60.53 66 GLU A C 1
ATOM 501 O O . GLU A 1 66 ? 15.954 4.914 -10.780 1.00 60.53 66 GLU A O 1
ATOM 506 N N . PRO A 1 67 ? 14.160 3.559 -10.604 1.00 66.00 67 PRO A N 1
ATOM 507 C CA . PRO A 1 67 ? 13.378 4.545 -9.878 1.00 66.00 67 PRO A CA 1
ATOM 508 C C . PRO A 1 67 ? 14.171 4.998 -8.655 1.00 66.00 67 PRO A C 1
ATOM 510 O O . PRO A 1 67 ? 14.803 4.183 -7.982 1.00 66.00 67 PRO A O 1
ATOM 513 N N . THR A 1 68 ? 14.149 6.294 -8.357 1.00 78.56 68 THR A N 1
ATOM 514 C CA . THR A 1 68 ? 14.862 6.837 -7.196 1.00 78.56 68 THR A CA 1
ATOM 515 C C . THR A 1 68 ? 14.460 6.094 -5.915 1.00 78.56 68 THR A C 1
ATOM 517 O O . THR A 1 68 ? 13.349 5.566 -5.812 1.00 78.56 68 THR A O 1
ATOM 520 N N . LEU A 1 69 ? 15.340 6.055 -4.907 1.00 76.81 69 LEU A N 1
ATOM 521 C CA . LEU A 1 69 ? 15.049 5.380 -3.634 1.00 76.81 69 LEU A CA 1
ATOM 522 C C . LEU A 1 69 ? 13.670 5.763 -3.044 1.00 76.81 69 LEU A C 1
ATOM 524 O O . LEU A 1 69 ? 12.931 4.853 -2.664 1.00 76.81 69 LEU A O 1
ATOM 528 N N . PRO A 1 70 ? 13.252 7.049 -3.024 1.00 82.00 70 PRO A N 1
ATOM 529 C CA . PRO A 1 70 ? 11.910 7.418 -2.571 1.00 82.00 70 PRO A CA 1
ATOM 530 C C . PRO A 1 70 ? 10.785 6.731 -3.354 1.00 82.00 70 PRO A C 1
ATOM 532 O O . PRO A 1 70 ? 9.805 6.287 -2.756 1.00 82.00 70 PRO A O 1
ATOM 535 N N . ARG A 1 71 ? 10.932 6.599 -4.678 1.00 79.25 71 ARG A N 1
ATOM 536 C CA . ARG A 1 71 ? 9.943 5.937 -5.531 1.00 79.25 71 ARG A CA 1
ATOM 537 C C . ARG A 1 71 ? 9.912 4.426 -5.299 1.00 79.25 71 ARG A C 1
ATOM 539 O O . ARG A 1 71 ? 8.834 3.844 -5.277 1.00 79.25 71 ARG A O 1
ATOM 546 N N . GLN A 1 72 ? 11.062 3.794 -5.070 1.00 75.81 72 GLN A N 1
ATOM 547 C CA . GLN A 1 72 ? 11.121 2.367 -4.722 1.00 75.81 72 GLN A CA 1
ATOM 548 C C . GLN A 1 72 ? 10.415 2.075 -3.395 1.00 75.81 72 GLN A C 1
ATOM 550 O O . GLN A 1 72 ? 9.612 1.147 -3.315 1.00 75.81 72 GLN A O 1
ATOM 555 N N . VAL A 1 73 ? 10.668 2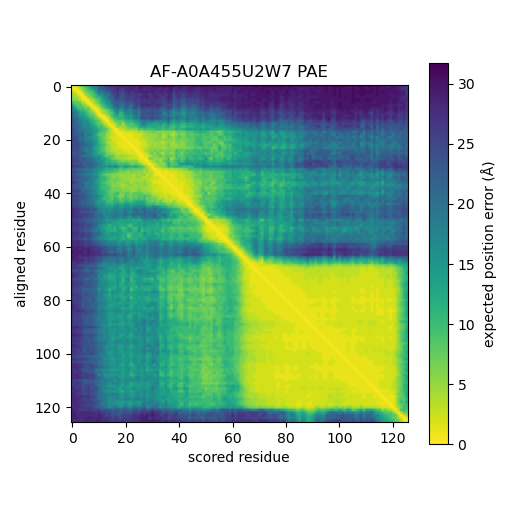.893 -2.367 1.00 82.38 73 VAL A N 1
ATOM 556 C CA . VAL A 1 73 ? 9.998 2.771 -1.062 1.00 82.38 73 VAL A CA 1
ATOM 557 C C . VAL A 1 73 ? 8.488 2.957 -1.207 1.00 82.38 73 VAL A C 1
ATOM 559 O O . VAL A 1 73 ? 7.718 2.227 -0.592 1.00 82.38 73 VAL A O 1
ATOM 562 N N . GLU A 1 74 ? 8.056 3.899 -2.043 1.00 83.81 74 GLU A N 1
ATOM 563 C CA . GLU A 1 74 ? 6.640 4.147 -2.307 1.00 83.81 74 GLU A CA 1
ATOM 564 C C . GLU A 1 74 ? 5.939 2.953 -2.968 1.00 83.81 74 GLU A C 1
ATOM 566 O O . GLU A 1 74 ? 4.854 2.563 -2.536 1.00 83.81 74 GLU A O 1
ATOM 571 N N . LEU A 1 75 ? 6.563 2.349 -3.980 1.00 78.50 75 LEU A N 1
ATOM 572 C CA . LEU A 1 75 ? 6.025 1.171 -4.663 1.00 78.50 75 LEU A CA 1
ATOM 573 C C . LEU A 1 75 ? 5.981 -0.051 -3.736 1.00 78.50 75 LEU A C 1
ATOM 575 O O . LEU A 1 75 ? 4.977 -0.763 -3.694 1.00 78.50 75 LEU A O 1
ATOM 579 N N . PHE A 1 76 ? 7.035 -0.256 -2.944 1.00 79.75 76 PHE A N 1
ATOM 580 C CA . PHE A 1 76 ? 7.067 -1.308 -1.933 1.00 79.75 76 PHE A CA 1
ATOM 581 C C . PHE A 1 76 ? 5.964 -1.117 -0.882 1.00 79.75 76 PHE A C 1
ATOM 583 O O . PHE A 1 76 ? 5.249 -2.061 -0.550 1.00 79.75 76 PHE A O 1
ATOM 590 N N . GLU A 1 77 ? 5.772 0.113 -0.398 1.00 89.50 77 GLU A N 1
ATOM 591 C CA . GLU A 1 77 ? 4.696 0.446 0.535 1.00 89.50 77 GLU A CA 1
ATOM 592 C C . GLU A 1 77 ? 3.312 0.150 -0.059 1.00 89.50 77 GLU A C 1
ATOM 594 O O . GLU A 1 77 ? 2.488 -0.477 0.610 1.00 89.50 77 GLU A O 1
ATOM 599 N N . LYS A 1 78 ? 3.059 0.558 -1.312 1.00 87.69 78 LYS A N 1
ATOM 600 C CA . LYS A 1 78 ? 1.800 0.269 -2.017 1.00 87.69 78 LYS A CA 1
ATOM 601 C C . LYS A 1 78 ? 1.536 -1.236 -2.080 1.00 87.69 78 LYS A C 1
ATOM 603 O O . LYS A 1 78 ? 0.436 -1.672 -1.735 1.00 87.69 78 LYS A O 1
ATOM 608 N N . SER A 1 79 ? 2.542 -2.017 -2.476 1.00 81.88 79 SER A N 1
ATOM 609 C CA . SER A 1 79 ? 2.439 -3.477 -2.564 1.00 81.88 79 SER A CA 1
ATOM 610 C C . SER A 1 79 ? 2.112 -4.099 -1.202 1.00 81.88 79 SER A C 1
ATOM 612 O O . SER A 1 79 ? 1.155 -4.864 -1.087 1.00 81.88 79 SER A O 1
ATOM 614 N N . LEU A 1 80 ? 2.819 -3.703 -0.138 1.00 87.25 80 LEU A N 1
ATOM 615 C CA . LEU A 1 80 ? 2.590 -4.220 1.216 1.00 87.25 80 LEU A CA 1
ATOM 616 C C . LEU A 1 80 ? 1.163 -3.929 1.721 1.00 87.25 80 LEU A C 1
ATOM 618 O O . LEU A 1 80 ? 0.528 -4.782 2.352 1.00 87.25 80 LEU A O 1
ATOM 622 N N . ILE A 1 81 ? 0.647 -2.728 1.443 1.00 91.31 81 ILE A N 1
ATOM 623 C CA . ILE A 1 81 ? -0.715 -2.329 1.819 1.00 91.31 81 ILE A CA 1
ATOM 624 C C . ILE A 1 81 ? -1.754 -3.139 1.042 1.00 91.31 81 ILE A C 1
ATOM 626 O O . ILE A 1 81 ? -2.667 -3.683 1.664 1.00 91.31 81 ILE A O 1
ATOM 630 N N . SER A 1 82 ? -1.608 -3.245 -0.281 1.00 88.62 82 SER A N 1
ATOM 631 C CA . SER A 1 82 ? -2.507 -4.019 -1.149 1.00 88.62 82 SER A CA 1
ATOM 632 C C . SER A 1 82 ? -2.596 -5.482 -0.705 1.00 88.62 82 SER A C 1
ATOM 634 O O . SER A 1 82 ? -3.680 -6.012 -0.467 1.00 88.62 82 SER A O 1
ATOM 636 N N . GLN A 1 83 ? -1.452 -6.116 -0.454 1.00 83.12 83 GLN A N 1
ATOM 637 C CA . GLN A 1 83 ? -1.405 -7.500 0.015 1.00 83.12 83 GLN A CA 1
ATOM 638 C C . GLN A 1 83 ? -2.050 -7.684 1.385 1.00 83.12 83 GLN A C 1
ATOM 640 O O . GLN A 1 83 ? -2.744 -8.671 1.627 1.00 83.12 83 GLN A O 1
ATOM 645 N N . SER A 1 84 ? -1.834 -6.736 2.299 1.00 89.88 84 SER A N 1
ATOM 646 C CA . SER A 1 84 ? -2.469 -6.788 3.613 1.00 89.88 84 SER A CA 1
ATOM 647 C C . SER A 1 84 ? -3.984 -6.645 3.483 1.00 89.88 84 SER A C 1
ATOM 649 O O . SER A 1 84 ? -4.725 -7.395 4.115 1.00 89.88 84 SER A O 1
ATOM 651 N N . LEU A 1 85 ? -4.465 -5.739 2.629 1.00 92.12 85 LEU A N 1
ATOM 652 C CA . LEU A 1 85 ? -5.891 -5.623 2.326 1.00 92.12 85 LEU A CA 1
ATOM 653 C C . LEU A 1 85 ? -6.452 -6.929 1.756 1.00 92.12 85 LEU A C 1
ATOM 655 O O . LEU A 1 85 ? -7.487 -7.378 2.241 1.00 92.12 85 LEU A O 1
ATOM 659 N N . ALA A 1 86 ? -5.760 -7.572 0.814 1.00 86.31 86 ALA A N 1
ATOM 660 C CA . ALA A 1 86 ? -6.174 -8.857 0.253 1.00 86.31 86 ALA A CA 1
ATOM 661 C C . ALA A 1 86 ? -6.219 -9.967 1.318 1.00 86.31 86 ALA A C 1
ATOM 663 O O . ALA A 1 86 ? -7.239 -10.631 1.484 1.00 86.31 86 ALA A O 1
ATOM 664 N N . ARG A 1 87 ? -5.147 -10.127 2.104 1.00 87.00 87 ARG A N 1
ATOM 665 C CA . ARG A 1 87 ? -5.033 -11.156 3.155 1.00 87.00 87 ARG A CA 1
ATOM 666 C C . ARG A 1 87 ? -6.092 -11.018 4.245 1.00 87.00 87 ARG A C 1
ATOM 668 O O . ARG A 1 87 ? -6.532 -12.018 4.802 1.00 87.00 87 ARG A O 1
ATOM 675 N N . TYR A 1 88 ? -6.461 -9.789 4.584 1.00 93.06 88 TYR A N 1
ATOM 676 C CA . TYR A 1 88 ? -7.443 -9.503 5.626 1.00 93.06 88 TYR A CA 1
ATOM 677 C C . TYR A 1 88 ? -8.819 -9.132 5.055 1.00 93.06 88 TYR A C 1
ATOM 679 O O . TYR A 1 88 ? -9.642 -8.599 5.797 1.00 93.06 88 TYR A O 1
ATOM 687 N N . HIS A 1 89 ? -9.092 -9.405 3.773 1.00 91.50 89 HIS A N 1
ATOM 688 C CA . HIS A 1 89 ? -10.386 -9.162 3.115 1.00 91.50 89 HIS A CA 1
ATOM 689 C C . HIS A 1 89 ? -10.926 -7.737 3.341 1.00 91.50 89 HIS A C 1
ATOM 691 O O . HIS A 1 89 ? -12.048 -7.535 3.810 1.00 91.50 89 HIS A O 1
ATOM 697 N N . GLY A 1 90 ? -10.072 -6.729 3.152 1.00 92.75 90 GLY A N 1
ATOM 698 C CA . GLY A 1 90 ? -10.409 -5.316 3.348 1.00 92.75 90 GLY A CA 1
ATOM 699 C C . GLY A 1 90 ? -10.686 -4.906 4.804 1.00 92.75 90 GLY A C 1
ATOM 700 O O . GLY A 1 90 ? -11.105 -3.775 5.064 1.00 92.75 90 GLY A O 1
ATOM 701 N N . ARG A 1 91 ? -10.451 -5.778 5.799 1.00 96.00 91 ARG A N 1
ATOM 702 C CA . ARG A 1 91 ? -10.691 -5.481 7.223 1.00 96.00 91 ARG A CA 1
ATOM 703 C C . ARG A 1 91 ? -9.628 -4.533 7.776 1.00 96.00 91 ARG A C 1
ATOM 705 O O . ARG A 1 91 ? -8.653 -4.943 8.403 1.00 96.00 91 ARG A O 1
ATOM 712 N N . VAL A 1 92 ? -9.871 -3.232 7.619 1.00 95.50 92 VAL A N 1
ATOM 713 C CA . VAL A 1 92 ? -8.960 -2.136 8.006 1.00 95.50 92 VAL A CA 1
ATOM 714 C C . VAL A 1 92 ? -8.410 -2.263 9.430 1.00 95.50 92 VAL A C 1
ATOM 716 O O . VAL A 1 92 ? -7.234 -1.988 9.650 1.00 95.50 92 VAL A O 1
ATOM 719 N N . THR A 1 93 ? -9.222 -2.685 10.410 1.00 96.50 93 THR A N 1
ATOM 720 C CA . THR A 1 93 ? -8.747 -2.876 11.796 1.00 96.50 93 THR A CA 1
ATOM 721 C C . THR A 1 93 ? -7.588 -3.866 11.864 1.00 96.50 93 THR A C 1
ATOM 723 O O . THR A 1 93 ? -6.606 -3.625 12.563 1.00 96.50 93 THR A O 1
ATOM 726 N N . ASP A 1 94 ? -7.725 -4.983 11.156 1.00 96.75 94 ASP A N 1
ATOM 727 C CA . ASP A 1 94 ? -6.790 -6.098 11.219 1.00 96.75 94 ASP A CA 1
ATOM 728 C C . ASP A 1 94 ? -5.531 -5.773 10.415 1.00 96.75 94 ASP A C 1
ATOM 730 O O . ASP A 1 94 ? -4.428 -6.014 10.900 1.00 96.75 94 ASP A O 1
ATOM 734 N N . VAL A 1 95 ? -5.686 -5.080 9.282 1.00 96.25 95 VAL A N 1
ATOM 735 C CA . VAL A 1 95 ? -4.568 -4.534 8.499 1.00 96.25 95 VAL A CA 1
ATOM 736 C C . VAL A 1 95 ? -3.756 -3.519 9.302 1.00 96.25 95 VAL A C 1
ATOM 738 O O . VAL A 1 95 ? -2.537 -3.631 9.370 1.00 96.25 95 VAL A O 1
ATOM 741 N N . CYS A 1 96 ? -4.407 -2.556 9.961 1.00 97.44 96 CYS A N 1
ATOM 742 C CA . CYS A 1 96 ? -3.710 -1.566 10.789 1.00 97.44 96 CYS A CA 1
ATOM 743 C C . CYS A 1 96 ? -2.942 -2.232 11.937 1.00 97.44 96 CYS A C 1
ATOM 745 O O . CYS A 1 96 ? -1.813 -1.844 12.226 1.00 97.44 96 CYS A O 1
ATOM 747 N N . ARG A 1 97 ? -3.537 -3.253 12.574 1.00 96.88 97 ARG A N 1
ATOM 748 C CA . ARG A 1 97 ? -2.875 -4.032 13.629 1.00 96.88 97 ARG A CA 1
ATOM 749 C C . ARG A 1 97 ? -1.674 -4.803 13.085 1.00 96.88 97 ARG A C 1
ATOM 751 O O . ARG A 1 97 ? -0.637 -4.814 13.732 1.00 96.88 97 ARG A O 1
ATOM 758 N N . HIS A 1 98 ? -1.815 -5.422 11.915 1.00 94.25 98 HIS A N 1
ATOM 759 C CA . HIS A 1 98 ? -0.750 -6.185 11.270 1.00 94.25 98 HIS A CA 1
ATOM 760 C C . HIS A 1 98 ? 0.430 -5.298 10.858 1.00 94.25 98 HIS A C 1
ATOM 762 O O . HIS A 1 98 ? 1.574 -5.623 11.153 1.00 94.25 98 HIS A O 1
ATOM 768 N N . LEU A 1 99 ? 0.145 -4.159 10.225 1.00 94.06 99 LEU A N 1
ATOM 769 C CA . LEU A 1 99 ? 1.154 -3.201 9.770 1.00 94.06 99 LEU A CA 1
ATOM 770 C C . LEU A 1 99 ? 1.701 -2.313 10.899 1.00 94.06 99 LEU A C 1
ATOM 772 O O . LEU A 1 99 ? 2.653 -1.570 10.681 1.00 94.06 99 LEU A O 1
ATOM 776 N N . GLY A 1 100 ? 1.096 -2.353 12.089 1.00 96.75 100 GLY A N 1
ATOM 777 C CA . GLY A 1 100 ? 1.531 -1.571 13.245 1.00 96.75 100 GLY A CA 1
ATOM 778 C C . GLY A 1 100 ? 1.362 -0.057 13.079 1.00 96.75 100 GLY A C 1
ATOM 779 O O . GLY A 1 100 ? 2.086 0.704 13.717 1.00 96.75 100 GLY A O 1
ATOM 780 N N . ILE A 1 101 ? 0.426 0.397 12.236 1.00 96.75 101 ILE A N 1
ATOM 781 C CA . ILE A 1 101 ? 0.208 1.827 11.963 1.00 96.75 101 ILE A CA 1
ATOM 782 C C . ILE A 1 101 ? -1.179 2.312 12.406 1.00 96.75 101 ILE A C 1
ATOM 784 O O . ILE A 1 101 ? -2.160 1.567 12.325 1.00 96.75 101 ILE A O 1
ATOM 788 N N . PRO A 1 102 ? -1.306 3.578 12.851 1.00 97.88 102 PRO A N 1
ATOM 789 C CA . PRO A 1 102 ? -2.599 4.158 13.195 1.00 97.88 102 PRO A CA 1
ATOM 790 C C . PRO A 1 102 ? -3.551 4.211 11.996 1.00 97.88 102 PRO A C 1
ATOM 792 O O . PRO A 1 102 ? -3.140 4.457 10.863 1.00 97.88 102 PRO A O 1
ATOM 795 N N . ARG A 1 103 ? -4.858 4.099 12.262 1.00 96.75 103 ARG A N 1
ATOM 796 C CA . ARG A 1 103 ? -5.903 4.128 11.219 1.00 96.75 103 ARG A CA 1
ATOM 797 C C . ARG A 1 103 ? -5.856 5.381 10.352 1.00 96.75 103 ARG A C 1
ATOM 799 O O . ARG A 1 103 ? -6.042 5.285 9.147 1.00 96.75 103 ARG A O 1
ATOM 806 N N . LYS A 1 104 ? -5.600 6.547 10.956 1.00 97.06 104 LYS A N 1
ATOM 807 C CA . LYS A 1 104 ? -5.476 7.813 10.220 1.00 97.06 104 LYS A CA 1
ATOM 808 C C . LYS A 1 104 ? -4.351 7.730 9.185 1.00 97.06 104 LYS A C 1
ATOM 810 O O . LYS A 1 104 ? -4.604 7.905 8.003 1.00 97.06 104 LYS A O 1
ATOM 815 N N . THR A 1 105 ? -3.155 7.337 9.628 1.00 96.75 105 THR A N 1
ATOM 816 C CA . THR A 1 105 ? -1.988 7.118 8.765 1.00 96.75 105 THR A CA 1
ATOM 817 C C . THR A 1 105 ? -2.267 6.095 7.667 1.00 96.75 105 THR A C 1
ATOM 819 O O . THR A 1 105 ? -1.828 6.275 6.536 1.00 96.75 105 THR A O 1
ATOM 822 N N . PHE A 1 106 ? -3.005 5.030 7.978 1.00 97.62 106 PHE A N 1
ATOM 823 C CA . PHE A 1 106 ? -3.397 4.036 6.985 1.00 97.62 106 PHE A CA 1
ATOM 824 C C . PHE A 1 106 ? -4.298 4.630 5.895 1.00 97.62 106 PHE A C 1
ATOM 826 O O . PHE A 1 106 ? -3.999 4.461 4.718 1.00 97.62 106 PHE A O 1
ATOM 833 N N . TYR A 1 107 ? -5.343 5.379 6.256 1.00 97.31 107 TYR A N 1
ATOM 834 C CA . TYR A 1 107 ? -6.208 6.040 5.271 1.00 97.31 107 T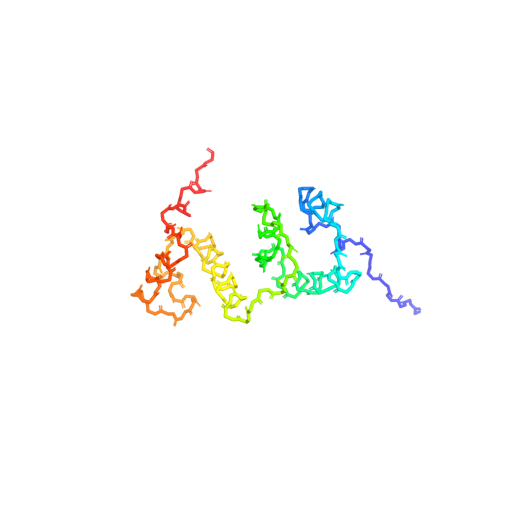YR A CA 1
ATOM 835 C C . TYR A 1 107 ? -5.468 7.093 4.438 1.00 97.31 107 TYR A C 1
ATOM 837 O O . TYR A 1 107 ? -5.708 7.190 3.235 1.00 97.31 107 TYR A O 1
ATOM 845 N N . ASP A 1 108 ? -4.528 7.828 5.038 1.00 97.44 108 ASP A N 1
ATOM 846 C CA . ASP A 1 108 ? -3.673 8.764 4.301 1.00 97.44 108 ASP A CA 1
ATOM 847 C C . ASP A 1 108 ? -2.844 8.025 3.233 1.00 97.44 108 ASP A C 1
ATOM 849 O O . ASP A 1 108 ? -2.742 8.483 2.092 1.00 97.44 108 ASP A O 1
ATOM 853 N N . LYS A 1 109 ? -2.310 6.840 3.566 1.00 96.50 109 LYS A N 1
ATOM 854 C CA . LYS A 1 109 ? -1.583 5.981 2.619 1.00 96.50 109 LYS A CA 1
ATOM 855 C C . LYS A 1 109 ? -2.498 5.385 1.548 1.00 96.50 109 LYS A C 1
ATOM 857 O O . LYS A 1 109 ? -2.117 5.388 0.384 1.00 96.50 109 LYS A O 1
ATOM 862 N N . LEU A 1 110 ? -3.706 4.934 1.896 1.00 96.31 110 LEU A N 1
ATOM 863 C CA . LEU A 1 110 ? -4.685 4.453 0.912 1.00 96.31 110 LEU A CA 1
ATOM 864 C C . LEU A 1 110 ? -4.988 5.521 -0.138 1.00 96.31 110 LEU A C 1
ATOM 866 O O . LEU A 1 110 ? -4.887 5.259 -1.335 1.00 96.31 110 LEU A O 1
ATOM 870 N N . LYS A 1 111 ? -5.263 6.750 0.312 1.00 96.06 111 LYS A N 1
ATOM 871 C CA . LYS A 1 111 ? -5.509 7.886 -0.577 1.00 96.06 111 LYS A CA 1
ATOM 872 C C . LYS A 1 111 ? -4.290 8.202 -1.443 1.00 96.06 111 LYS A C 1
ATOM 874 O O . LYS A 1 111 ? -4.446 8.421 -2.639 1.00 96.06 111 LYS A O 1
ATOM 879 N N . LYS A 1 112 ? -3.091 8.216 -0.851 1.00 94.00 112 LYS A N 1
ATOM 880 C CA . LYS A 1 112 ? -1.832 8.464 -1.569 1.00 94.00 112 LYS A CA 1
ATOM 881 C C . LYS A 1 112 ? -1.606 7.451 -2.699 1.00 94.00 112 LYS A C 1
ATOM 883 O O . LYS A 1 112 ? -1.152 7.833 -3.771 1.00 94.00 112 LYS A O 1
ATOM 888 N N . HIS A 1 113 ? -1.934 6.185 -2.457 1.00 91.38 113 HIS A N 1
ATOM 889 C CA . HIS A 1 113 ? -1.682 5.078 -3.384 1.00 91.38 113 HIS A CA 1
ATOM 890 C C . HIS A 1 113 ? -2.859 4.737 -4.303 1.00 91.38 113 HIS A C 1
ATOM 892 O O . HIS A 1 113 ? -2.742 3.812 -5.106 1.00 91.38 113 HIS A O 1
ATOM 898 N N . GLY A 1 114 ? -3.981 5.456 -4.188 1.00 91.88 114 GLY A N 1
ATOM 899 C CA . GLY A 1 114 ? -5.194 5.190 -4.966 1.00 91.88 114 GLY A CA 1
ATOM 900 C C . GLY A 1 114 ? -5.840 3.839 -4.649 1.00 91.88 114 GLY A C 1
ATOM 901 O O . GLY A 1 114 ? -6.425 3.226 -5.532 1.00 91.88 114 GLY A O 1
ATOM 902 N N . LEU A 1 115 ? -5.701 3.351 -3.415 1.00 92.88 115 LEU A N 1
ATOM 903 C CA . LEU A 1 115 ? -6.265 2.077 -2.969 1.00 92.88 115 LEU A CA 1
ATOM 904 C C . LEU A 1 115 ? -7.577 2.314 -2.216 1.00 92.88 115 LEU A C 1
ATOM 906 O O . LEU A 1 115 ? -7.648 3.195 -1.358 1.00 92.88 115 LEU A O 1
ATOM 910 N N . ASN A 1 116 ? -8.585 1.481 -2.468 1.00 93.94 116 ASN A N 1
ATOM 911 C CA . ASN A 1 116 ? -9.809 1.440 -1.676 1.00 93.94 116 ASN A CA 1
ATOM 912 C C . ASN A 1 116 ? -9.913 0.094 -0.950 1.00 93.94 116 ASN A C 1
ATOM 914 O O . ASN A 1 116 ? -9.748 -0.958 -1.553 1.00 93.94 116 ASN A O 1
ATOM 918 N N . ALA A 1 117 ? -10.178 0.120 0.358 1.00 93.00 117 ALA A N 1
ATOM 919 C CA . ALA A 1 117 ? -10.304 -1.099 1.151 1.00 93.00 117 ALA A CA 1
ATOM 920 C C . ALA A 1 117 ? -11.524 -1.942 0.747 1.00 93.00 117 ALA A C 1
ATOM 922 O O . ALA A 1 117 ? -11.483 -3.162 0.897 1.00 93.00 117 ALA A O 1
ATOM 923 N N . ASP A 1 118 ? -12.584 -1.310 0.235 1.00 91.50 118 ASP A N 1
ATOM 924 C CA . ASP A 1 118 ? -13.814 -2.007 -0.141 1.00 91.50 118 ASP A CA 1
ATOM 925 C C . ASP A 1 118 ? -13.632 -2.900 -1.373 1.00 91.50 118 ASP A C 1
ATOM 927 O O . ASP A 1 118 ? -14.236 -3.970 -1.433 1.00 91.50 118 ASP A O 1
ATOM 931 N N . ASP A 1 119 ? -12.718 -2.563 -2.284 1.00 90.75 119 ASP A N 1
ATOM 932 C CA . ASP A 1 119 ? -12.397 -3.389 -3.459 1.00 90.75 119 ASP A CA 1
ATOM 933 C C . ASP A 1 119 ? -11.910 -4.797 -3.055 1.00 90.75 119 ASP A C 1
ATOM 935 O O . ASP A 1 119 ? -12.134 -5.777 -3.759 1.00 90.75 119 ASP A O 1
ATOM 939 N N . TYR A 1 120 ? -11.316 -4.925 -1.863 1.00 90.44 120 TYR A N 1
ATOM 940 C CA . TYR A 1 120 ? -10.770 -6.177 -1.319 1.00 90.44 120 TYR A CA 1
ATOM 941 C C . TYR A 1 120 ? -11.771 -6.961 -0.463 1.00 90.44 120 TYR A C 1
ATOM 943 O O . TYR A 1 120 ? -11.429 -8.007 0.088 1.00 90.44 120 TYR A O 1
ATOM 951 N N . ARG A 1 121 ? -12.996 -6.450 -0.303 1.00 87.06 121 ARG A N 1
ATOM 952 C CA . ARG A 1 121 ? -14.090 -7.138 0.406 1.00 87.06 121 ARG A CA 1
ATOM 953 C C . ARG A 1 121 ? -14.947 -7.961 -0.550 1.00 87.06 121 ARG A C 1
ATOM 955 O O . ARG A 1 121 ? -15.539 -8.948 -0.129 1.00 87.06 121 ARG A O 1
ATOM 962 N N . HIS A 1 122 ? -14.999 -7.543 -1.814 1.00 67.50 122 HIS A N 1
ATOM 963 C CA . HIS A 1 122 ? -15.859 -8.111 -2.853 1.00 67.50 122 HIS A CA 1
ATOM 964 C C . HIS A 1 122 ? -15.160 -9.184 -3.705 1.00 67.50 122 HIS A C 1
ATOM 966 O O . HIS A 1 122 ? -15.804 -9.829 -4.519 1.00 67.50 122 HIS A O 1
ATOM 972 N N . SER A 1 123 ? -13.865 -9.447 -3.493 1.00 56.97 123 SER A N 1
ATOM 973 C CA . SER A 1 123 ? -13.124 -10.542 -4.145 1.00 56.97 123 SER A CA 1
ATOM 974 C C . SER A 1 123 ? -13.441 -11.938 -3.578 1.00 56.97 123 SER A C 1
ATOM 976 O O . SER A 1 123 ? -12.792 -12.921 -3.926 1.00 56.97 123 SER A O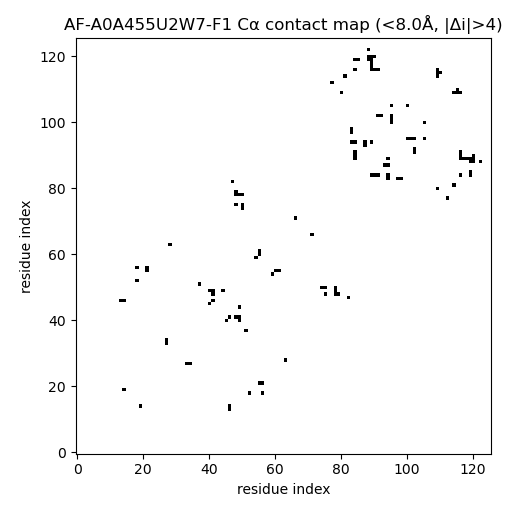 1
ATOM 978 N N . SER A 1 124 ? -14.453 -12.031 -2.712 1.00 43.09 124 SER A N 1
ATOM 979 C CA . SER A 1 124 ? -14.978 -13.265 -2.128 1.00 43.09 124 SER A CA 1
ATOM 980 C C . SER A 1 124 ? -16.491 -13.376 -2.338 1.00 43.09 124 SER A C 1
ATOM 982 O O . SER A 1 124 ? -17.240 -13.518 -1.377 1.00 43.09 124 SER A O 1
ATOM 984 N N . GLU A 1 125 ? -16.940 -13.316 -3.590 1.00 34.00 125 GLU A N 1
ATOM 985 C CA . GLU A 1 125 ? -18.199 -13.939 -4.018 1.00 34.00 125 GLU A CA 1
ATOM 986 C C . GLU A 1 125 ? -17.913 -14.841 -5.241 1.00 34.00 125 GLU A C 1
ATOM 988 O O . GLU A 1 125 ? -17.149 -14.422 -6.114 1.00 34.00 125 GLU A O 1
ATOM 993 N N . PRO A 1 126 ? -18.401 -16.099 -5.241 1.00 42.78 126 PRO A N 1
ATOM 994 C CA . PRO A 1 126 ? -18.059 -17.144 -6.215 1.00 42.78 126 PRO A CA 1
ATOM 995 C C . PRO A 1 126 ? -18.694 -16.972 -7.601 1.00 42.78 126 PRO A C 1
ATOM 997 O O . PRO A 1 126 ? -19.769 -16.338 -7.701 1.00 42.78 126 PRO A O 1
#

Foldseek 3Di:
DDDDDDDDPPPDDADDPVLVVLVVPAPPPPPVVVVVVQVVCCVVVPSQQDLVSVCSSVVPNPPDDDPPPVVVVLSRLLSLLVVLLLVVQLPLVVSCVVVVHDSVVSVVSCVVNVHDSNVSNPVPDD

Radius of gyration: 17.93 Å; Cα contacts (8 Å, |Δi|>4): 67; chains: 1; bounding box: 44×54×38 Å

InterPro domains:
  IPR002078 RNA polymerase sigma factor 54 interaction domain [PS50045] (15-44)
  IPR002197 DNA binding HTH domain, Fis-type [PF02954] (73-113)
  IPR009057 Homedomain-like superfamily [SSF46689] (26-115)
  IPR025944 Sigma-54 interaction domain, conserved site [PS00688] (28-37)
  IPR058031 NorR-like, AAA+ ATPase lid domain [PF25601] (15-47)